Protein AF-A0A7S4B4N6-F1 (afdb_monomer_lite)

Structure (mmCIF, N/CA/C/O backbone):
data_AF-A0A7S4B4N6-F1
#
_entry.id   AF-A0A7S4B4N6-F1
#
loop_
_atom_site.group_PDB
_atom_site.id
_atom_site.type_symbol
_atom_site.label_atom_id
_atom_site.label_alt_id
_atom_site.label_comp_id
_atom_site.label_asym_id
_atom_site.label_entity_id
_atom_site.label_seq_id
_atom_site.pdbx_PDB_ins_code
_atom_site.Cartn_x
_atom_site.Cartn_y
_atom_site.Cartn_z
_atom_site.occupancy
_atom_site.B_iso_or_equiv
_atom_site.auth_seq_id
_atom_site.auth_comp_id
_atom_site.auth_asym_id
_atom_site.auth_atom_id
_atom_site.pdbx_PDB_model_num
ATOM 1 N N . CYS A 1 1 ? -13.507 21.429 39.662 1.00 36.69 1 CYS A N 1
ATOM 2 C CA . CYS A 1 1 ? -14.017 20.542 38.598 1.00 36.69 1 CYS A CA 1
ATOM 3 C C . CYS A 1 1 ? -12.889 20.295 37.610 1.00 36.69 1 CYS A C 1
ATOM 5 O O . CYS A 1 1 ? -12.683 21.108 36.722 1.00 36.69 1 CYS A O 1
ATOM 7 N N . THR A 1 2 ? -12.085 19.263 37.838 1.00 37.25 2 THR A N 1
ATOM 8 C CA . THR A 1 2 ? -10.851 19.003 37.087 1.00 37.25 2 THR A CA 1
ATOM 9 C C . THR A 1 2 ? -10.900 17.593 36.505 1.00 37.25 2 THR A C 1
ATOM 11 O O . THR A 1 2 ? -10.950 16.614 37.240 1.00 37.25 2 THR A O 1
ATOM 14 N N . ASN A 1 3 ? -10.953 17.544 35.171 1.00 39.66 3 ASN A N 1
ATOM 15 C CA . ASN A 1 3 ? -10.514 16.493 34.247 1.00 39.66 3 ASN A CA 1
ATOM 16 C C . ASN A 1 3 ? -10.483 15.046 34.755 1.00 39.66 3 ASN A C 1
ATOM 18 O O . ASN A 1 3 ? -9.421 14.450 34.916 1.00 39.66 3 ASN A O 1
ATOM 22 N N . ALA A 1 4 ? -11.665 14.443 34.876 1.00 37.59 4 ALA A N 1
ATOM 23 C CA . ALA A 1 4 ? -11.802 12.997 35.023 1.00 37.59 4 ALA A CA 1
ATOM 24 C C . ALA A 1 4 ? -11.605 12.220 33.696 1.00 37.59 4 ALA A C 1
ATOM 26 O O . ALA A 1 4 ? -11.388 11.014 33.747 1.00 37.59 4 ALA A O 1
ATOM 27 N N . SER A 1 5 ? -11.637 12.869 32.517 1.00 47.06 5 SER A N 1
ATOM 28 C CA . SER A 1 5 ? -11.525 12.157 31.227 1.00 47.06 5 SER A CA 1
ATOM 29 C C . SER A 1 5 ? -10.082 11.826 30.826 1.00 47.06 5 SER A C 1
ATOM 31 O O . SER A 1 5 ? -9.835 10.727 30.346 1.00 47.06 5 SER A O 1
ATOM 33 N N . ALA A 1 6 ? -9.104 12.697 31.100 1.00 40.44 6 ALA A N 1
ATOM 34 C CA . ALA A 1 6 ? -7.699 12.451 30.747 1.00 40.44 6 ALA A CA 1
ATOM 35 C C . ALA A 1 6 ? -7.091 11.244 31.495 1.00 40.44 6 ALA A C 1
ATOM 37 O O . ALA A 1 6 ? -6.256 10.522 30.959 1.00 40.44 6 ALA A O 1
ATOM 38 N N . ALA A 1 7 ? -7.550 10.982 32.722 1.00 38.38 7 ALA A N 1
ATOM 39 C CA . ALA A 1 7 ? -7.075 9.860 33.531 1.00 38.38 7 ALA A CA 1
ATOM 40 C C . ALA A 1 7 ? -7.673 8.500 33.115 1.00 38.38 7 ALA A C 1
ATOM 42 O O . ALA A 1 7 ? -7.131 7.459 33.487 1.00 38.38 7 ALA A O 1
ATOM 43 N N . ALA A 1 8 ? -8.770 8.492 32.348 1.00 39.59 8 ALA A N 1
ATOM 44 C CA . ALA A 1 8 ? -9.387 7.263 31.850 1.00 39.59 8 ALA A CA 1
ATOM 45 C C . ALA A 1 8 ? -8.612 6.671 30.658 1.00 39.59 8 ALA A C 1
ATOM 47 O O . ALA A 1 8 ? -8.476 5.452 30.564 1.00 39.59 8 ALA A O 1
ATOM 48 N N . TRP A 1 9 ? -8.013 7.520 29.816 1.00 39.16 9 TRP A N 1
ATOM 49 C CA . TRP A 1 9 ? -7.206 7.098 28.663 1.00 39.16 9 TRP A CA 1
ATOM 50 C C . TRP A 1 9 ? -5.924 6.362 29.061 1.00 39.16 9 TRP A C 1
ATOM 52 O O . TRP A 1 9 ? -5.548 5.379 28.431 1.00 39.16 9 TRP A O 1
ATOM 62 N N . ALA A 1 10 ? -5.300 6.758 30.172 1.00 37.62 10 ALA A N 1
ATOM 63 C CA . ALA A 1 10 ? -4.072 6.126 30.651 1.00 37.62 10 ALA A CA 1
ATOM 64 C C . ALA A 1 10 ? -4.273 4.699 31.205 1.00 37.62 10 ALA A C 1
ATOM 66 O O . ALA A 1 10 ? -3.292 3.987 31.395 1.00 37.62 10 ALA A O 1
ATOM 67 N N . ARG A 1 11 ? -5.513 4.267 31.486 1.00 34.38 11 ARG A N 1
ATOM 68 C CA . ARG A 1 11 ? -5.794 2.970 32.139 1.00 34.38 11 ARG A CA 1
ATOM 69 C C . ARG A 1 11 ? -6.275 1.861 31.209 1.00 34.38 11 ARG A C 1
ATOM 71 O O . ARG A 1 11 ? -6.278 0.712 31.631 1.00 34.38 11 ARG A O 1
ATOM 78 N N . ILE A 1 12 ? -6.648 2.167 29.967 1.00 40.69 12 ILE A N 1
ATOM 79 C CA . ILE A 1 12 ? -7.023 1.128 28.991 1.00 40.69 12 ILE A CA 1
ATOM 80 C C . ILE A 1 12 ? -5.774 0.511 28.326 1.00 40.69 12 ILE A C 1
ATOM 82 O O . ILE A 1 12 ? -5.841 -0.602 27.821 1.00 40.69 12 ILE A O 1
ATOM 86 N N . CYS A 1 13 ? -4.608 1.161 28.426 1.00 39.53 13 CYS A N 1
ATOM 87 C CA . CYS A 1 13 ? -3.359 0.716 27.790 1.00 39.53 13 CYS A CA 1
ATOM 88 C C . CYS A 1 13 ? -2.347 0.053 28.745 1.00 39.53 13 CYS A C 1
ATOM 90 O O . CYS A 1 13 ? -1.168 -0.050 28.413 1.00 39.53 13 CYS A O 1
ATOM 92 N N . THR A 1 14 ? -2.750 -0.375 29.945 1.00 41.94 14 THR A N 1
ATOM 93 C CA . THR A 1 14 ? -1.813 -0.949 30.927 1.00 41.94 14 THR A CA 1
ATOM 94 C C . THR A 1 14 ? -2.046 -2.435 31.146 1.00 41.94 14 THR A C 1
ATOM 96 O O . THR A 1 14 ? -2.619 -2.825 32.161 1.00 41.94 14 THR A O 1
ATOM 99 N N . SER A 1 15 ? -1.572 -3.265 30.218 1.00 38.19 15 SER A N 1
ATOM 100 C CA . SER A 1 15 ? -0.680 -4.398 30.524 1.00 38.19 15 SER A CA 1
ATOM 101 C C . SER A 1 15 ? -0.130 -4.991 29.218 1.00 38.19 15 SER A C 1
ATOM 103 O O . SER A 1 15 ? -0.823 -5.711 28.519 1.00 38.19 15 SER A O 1
ATOM 105 N N . ASP A 1 16 ? 1.142 -4.694 28.941 1.00 44.72 16 ASP A N 1
ATOM 106 C CA . ASP A 1 16 ? 2.027 -5.465 28.050 1.00 44.72 16 ASP A CA 1
ATOM 107 C C . ASP A 1 16 ? 1.941 -5.280 26.517 1.00 44.72 16 ASP A C 1
ATOM 109 O O . ASP A 1 16 ? 2.225 -6.194 25.750 1.00 44.72 16 ASP A O 1
ATOM 113 N N . GLU A 1 17 ? 1.680 -4.060 26.036 1.00 41.28 17 GLU A N 1
ATOM 114 C CA . GLU A 1 17 ? 1.956 -3.682 24.643 1.00 41.28 17 GLU A CA 1
ATOM 115 C C . GLU A 1 17 ? 2.605 -2.295 24.593 1.00 41.28 17 GLU A C 1
ATOM 117 O O . GLU A 1 17 ? 2.002 -1.284 24.941 1.00 41.28 17 GLU A O 1
ATOM 122 N N . ARG A 1 18 ? 3.883 -2.232 24.193 1.00 45.44 18 ARG A N 1
ATOM 123 C CA . ARG A 1 18 ? 4.582 -0.969 23.896 1.00 45.44 18 ARG A CA 1
ATOM 124 C C . ARG A 1 18 ? 3.704 -0.132 22.961 1.00 45.44 18 ARG A C 1
ATOM 126 O O . ARG A 1 18 ? 3.405 -0.611 21.867 1.00 45.44 18 ARG A O 1
ATOM 133 N N . LEU A 1 19 ? 3.317 1.054 23.439 1.00 49.50 19 LEU A N 1
ATOM 134 C CA . LEU A 1 19 ? 2.489 2.062 22.773 1.00 49.50 19 LEU A CA 1
ATOM 135 C C . LEU A 1 19 ? 2.809 2.129 21.275 1.00 49.50 19 LEU A C 1
ATOM 137 O O . LEU A 1 19 ? 3.929 2.472 20.900 1.00 49.50 19 LEU A O 1
ATOM 141 N N . VAL A 1 20 ? 1.836 1.786 20.432 1.00 56.00 20 VAL A N 1
ATOM 142 C CA . VAL A 1 20 ? 1.884 2.156 19.015 1.00 56.00 20 VAL A CA 1
ATOM 143 C C . VAL A 1 20 ? 1.812 3.681 18.980 1.00 56.00 20 VAL A C 1
ATOM 145 O O . VAL A 1 20 ? 0.898 4.262 19.564 1.00 56.00 20 VAL A O 1
ATOM 148 N N . ASP A 1 21 ? 2.813 4.324 18.382 1.00 69.62 21 ASP A N 1
ATOM 149 C CA . ASP A 1 21 ? 2.846 5.777 18.238 1.00 69.62 21 ASP A CA 1
ATOM 150 C C . ASP A 1 21 ? 1.614 6.233 17.442 1.00 69.62 21 ASP A C 1
ATOM 152 O O . ASP A 1 21 ? 1.442 5.849 16.284 1.00 69.62 21 ASP A O 1
ATOM 156 N N . ALA A 1 22 ? 0.745 7.025 18.079 1.00 78.00 22 ALA A N 1
ATOM 157 C CA . ALA A 1 22 ? -0.486 7.530 17.475 1.00 78.00 22 ALA A CA 1
ATOM 158 C C . ALA A 1 22 ? -0.213 8.457 16.278 1.00 78.00 22 ALA A C 1
ATOM 160 O O . ALA A 1 22 ? -1.088 8.612 15.427 1.00 78.00 22 ALA A O 1
ATOM 161 N N . SER A 1 23 ? 1.008 8.995 16.158 1.00 86.12 23 SER A N 1
ATOM 162 C CA . SER A 1 23 ? 1.397 9.890 15.065 1.00 86.12 23 SER A CA 1
ATOM 163 C C . SER A 1 23 ? 1.258 9.245 13.682 1.00 86.12 23 SER A C 1
ATOM 165 O O . SER A 1 23 ? 0.879 9.917 12.721 1.00 86.12 23 SER A O 1
ATOM 167 N N . VAL A 1 24 ? 1.512 7.935 13.566 1.00 88.81 24 VAL A N 1
ATOM 168 C CA . VAL A 1 24 ? 1.411 7.216 12.290 1.00 88.81 24 VAL A CA 1
ATOM 169 C C . VAL A 1 24 ? -0.054 7.024 11.880 1.00 88.81 24 VAL A C 1
ATOM 171 O O . VAL A 1 24 ? -0.401 7.471 10.789 1.00 88.81 24 VAL A O 1
ATOM 174 N N . PRO A 1 25 ? -0.946 6.435 12.704 1.00 92.44 25 PRO A N 1
ATOM 175 C CA . PRO A 1 25 ? -2.378 6.394 12.404 1.00 92.44 25 PRO A CA 1
ATOM 176 C C . PRO A 1 25 ? -2.987 7.774 12.115 1.00 92.44 25 PRO A C 1
ATOM 178 O O . PRO A 1 25 ? -3.760 7.910 11.169 1.00 92.44 25 PRO A O 1
ATOM 181 N N . GLU A 1 26 ? -2.624 8.802 12.889 1.00 92.31 26 GLU A N 1
ATOM 182 C CA . GLU A 1 26 ? -3.087 10.179 12.673 1.00 92.31 26 GLU A CA 1
ATOM 183 C C . GLU A 1 26 ? -2.680 10.708 11.295 1.00 92.31 26 GLU A C 1
ATOM 185 O O . GLU A 1 26 ? -3.501 11.298 10.589 1.00 92.31 26 GLU A O 1
ATOM 190 N N . LEU A 1 27 ? -1.429 10.471 10.888 1.00 92.81 27 LEU A N 1
ATOM 191 C CA . LEU A 1 27 ? -0.946 10.840 9.561 1.00 92.81 27 LEU A CA 1
ATOM 192 C C . LEU A 1 27 ? -1.674 10.053 8.466 1.00 92.81 27 LEU A C 1
ATOM 194 O O . LEU A 1 27 ? -2.140 10.650 7.500 1.00 92.81 27 LEU A O 1
ATOM 198 N N . LEU A 1 28 ? -1.803 8.733 8.616 1.00 94.12 28 LEU A N 1
ATOM 199 C CA . LEU A 1 28 ? -2.423 7.869 7.610 1.00 94.12 28 LEU A CA 1
ATOM 200 C C . LEU A 1 28 ? -3.891 8.227 7.353 1.00 94.12 28 LEU A C 1
ATOM 202 O O . LEU A 1 28 ? -4.328 8.162 6.209 1.00 94.12 28 LEU A O 1
ATOM 206 N N . LEU A 1 29 ? -4.631 8.637 8.385 1.00 93.75 29 LEU A N 1
ATOM 207 C CA . LEU A 1 29 ? -6.058 8.972 8.302 1.00 93.75 29 LEU A CA 1
ATOM 208 C C . LEU A 1 29 ? -6.334 10.460 8.037 1.00 93.75 29 LEU A C 1
ATOM 210 O O . LEU A 1 29 ? -7.490 10.894 8.010 1.00 93.75 29 LEU A O 1
ATOM 214 N N . LYS A 1 30 ? -5.290 11.271 7.855 1.00 91.88 30 LYS A N 1
ATOM 215 C CA . LYS A 1 30 ? -5.425 12.714 7.670 1.00 91.88 30 LYS A CA 1
ATOM 216 C C . LYS A 1 30 ? -6.246 13.043 6.419 1.00 91.88 30 LYS A C 1
ATOM 218 O O . LYS A 1 30 ? -5.874 12.685 5.309 1.00 91.88 30 LYS A O 1
ATOM 223 N N . GLY A 1 31 ? -7.315 13.819 6.600 1.00 84.75 31 GLY A N 1
ATOM 224 C CA . GLY A 1 31 ? -8.181 14.286 5.509 1.00 84.75 31 GLY A CA 1
ATOM 225 C C . GLY A 1 31 ? -9.351 13.357 5.170 1.00 84.75 31 GLY A C 1
ATOM 226 O O . GLY A 1 31 ? -10.234 13.776 4.429 1.00 84.75 31 GLY A O 1
ATOM 227 N N . GLU A 1 32 ? -9.405 12.158 5.755 1.00 79.38 32 GLU A N 1
ATOM 228 C CA . GLU A 1 32 ? -10.493 11.192 5.536 1.00 79.38 32 GLU A CA 1
ATOM 229 C C . GLU A 1 32 ? -11.719 11.454 6.427 1.00 79.38 32 GLU A C 1
ATOM 231 O O . GLU A 1 32 ? -12.821 11.007 6.120 1.00 79.38 32 GLU A O 1
ATOM 236 N N . LEU A 1 33 ? -11.537 12.156 7.551 1.00 79.06 33 LEU A N 1
ATOM 237 C CA . LEU A 1 33 ? -12.534 12.282 8.618 1.00 79.06 33 LEU A CA 1
ATOM 238 C C . LEU A 1 33 ? -12.620 13.702 9.179 1.00 79.06 33 LEU A C 1
ATOM 240 O O . LEU A 1 33 ? -11.655 14.471 9.131 1.00 79.06 33 LEU A O 1
ATOM 244 N N . SER A 1 34 ? -13.766 14.039 9.780 1.00 76.62 34 SER A N 1
ATOM 245 C CA . SER A 1 34 ? -13.863 15.230 10.628 1.00 76.62 34 SER A CA 1
ATOM 246 C C . SER A 1 34 ? -12.999 15.081 11.890 1.00 76.62 34 SER A C 1
ATOM 248 O O . SER A 1 34 ? -12.690 13.971 12.323 1.00 76.62 34 SER A O 1
ATOM 250 N N . ALA A 1 35 ? -12.630 16.199 12.527 1.00 72.62 35 ALA A N 1
ATOM 251 C CA . ALA A 1 35 ? -11.736 16.184 13.692 1.00 72.62 35 ALA A CA 1
ATOM 252 C C . ALA A 1 35 ? -12.251 15.323 14.865 1.00 72.62 35 ALA A C 1
ATOM 254 O O . ALA A 1 35 ? -11.454 14.732 15.585 1.00 72.62 35 ALA A O 1
ATOM 255 N N . VAL A 1 36 ? -13.573 15.235 15.048 1.00 71.31 36 VAL A N 1
ATOM 256 C CA . VAL A 1 36 ? -14.195 14.433 16.118 1.00 71.31 36 VAL A CA 1
ATOM 257 C C . VAL A 1 36 ? -14.189 12.940 15.776 1.00 71.31 36 VAL A C 1
ATOM 259 O O . VAL A 1 36 ? -13.962 12.105 16.646 1.00 71.31 36 VAL A O 1
ATOM 262 N N . GLU A 1 37 ? -14.410 12.587 14.509 1.00 80.50 37 GLU A N 1
ATOM 263 C CA . GLU A 1 37 ? -14.383 11.192 14.053 1.00 80.50 37 GLU A CA 1
ATOM 264 C C . GLU A 1 37 ? -12.956 10.631 14.017 1.00 80.50 37 GLU A C 1
ATOM 266 O O . GLU A 1 37 ? -12.757 9.438 14.252 1.00 80.50 37 GLU A O 1
ATOM 271 N N . ALA A 1 38 ? -11.966 11.494 13.774 1.00 79.25 38 ALA A N 1
ATOM 272 C CA . ALA A 1 38 ? -10.561 11.120 13.694 1.00 79.25 38 ALA A CA 1
ATOM 273 C C . ALA A 1 38 ? -10.039 10.492 14.996 1.00 79.25 38 ALA A C 1
ATOM 275 O O . ALA A 1 38 ? -9.374 9.462 14.937 1.00 79.25 38 ALA A O 1
ATOM 276 N N . GLU A 1 39 ? -10.380 11.044 16.167 1.00 80.56 39 GLU A N 1
ATOM 277 C CA . GLU A 1 39 ? -9.888 10.528 17.457 1.00 80.56 39 GLU A CA 1
ATOM 278 C C . GLU A 1 39 ? -10.357 9.086 17.710 1.00 80.56 39 GLU A C 1
ATOM 280 O O . GLU A 1 39 ? -9.554 8.209 18.031 1.00 80.56 39 GLU A O 1
ATOM 285 N N . SER A 1 40 ? -11.648 8.804 17.492 1.00 87.94 40 SER A N 1
ATOM 286 C CA . SER A 1 40 ? -12.178 7.440 17.619 1.00 87.94 40 SER A CA 1
ATOM 287 C C . SER A 1 40 ? -11.571 6.499 16.579 1.00 87.94 40 SER A C 1
ATOM 289 O O . SER A 1 40 ? -11.271 5.348 16.891 1.00 87.94 40 SER A O 1
ATOM 291 N N . MET A 1 41 ? -11.371 6.977 15.348 1.00 91.00 41 MET A N 1
ATOM 292 C CA . MET A 1 41 ? -10.848 6.137 14.273 1.00 91.00 41 MET A CA 1
ATOM 293 C C . MET A 1 41 ? -9.373 5.783 14.463 1.00 91.00 41 MET A C 1
ATOM 295 O O . MET A 1 41 ? -8.965 4.687 14.098 1.00 91.00 41 MET A O 1
ATOM 299 N N . VAL A 1 42 ? -8.571 6.665 15.062 1.00 92.19 42 VAL A N 1
ATOM 300 C CA . VAL A 1 42 ? -7.173 6.366 15.409 1.00 92.19 42 VAL A CA 1
ATOM 301 C C . VAL A 1 42 ? -7.102 5.190 16.383 1.00 92.19 42 VAL A C 1
ATOM 303 O O . VAL A 1 42 ? -6.308 4.271 16.185 1.00 92.19 42 VAL A O 1
ATOM 306 N N . VAL A 1 43 ? -7.973 5.162 17.395 1.00 91.69 43 VAL A N 1
ATOM 307 C CA . VAL A 1 43 ? -8.056 4.037 18.342 1.00 91.69 43 VAL A CA 1
ATOM 308 C C . VAL A 1 43 ? -8.449 2.745 17.625 1.00 91.69 43 VAL A C 1
ATOM 310 O O . VAL A 1 43 ? -7.840 1.697 17.853 1.00 91.69 43 VAL A O 1
ATOM 313 N N . ASP A 1 44 ? -9.440 2.816 16.741 1.00 94.81 44 ASP A N 1
ATOM 314 C CA . ASP A 1 44 ? -9.905 1.663 15.973 1.00 94.81 44 ASP A CA 1
ATOM 315 C C . ASP A 1 44 ? -8.845 1.167 14.983 1.00 94.81 44 ASP A C 1
ATOM 317 O O . ASP A 1 44 ? -8.657 -0.041 14.850 1.00 94.81 44 ASP A O 1
ATOM 321 N N . PHE A 1 45 ? -8.078 2.065 14.364 1.00 95.44 45 PHE A N 1
ATOM 322 C CA . PHE A 1 45 ? -6.929 1.709 13.537 1.00 95.44 45 PHE A CA 1
ATOM 323 C C . PHE A 1 45 ? -5.878 0.953 14.348 1.00 95.44 45 PHE A C 1
ATOM 325 O O . PHE A 1 45 ? -5.407 -0.092 13.907 1.00 95.44 45 PHE A O 1
ATOM 332 N N . VAL A 1 46 ? -5.508 1.450 15.5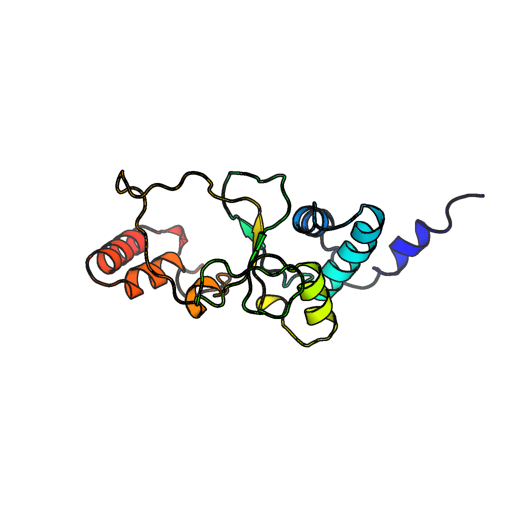34 1.00 94.12 46 VAL A N 1
ATOM 333 C CA . VAL A 1 46 ? -4.499 0.794 16.383 1.00 94.12 46 VAL A CA 1
ATOM 334 C C . VAL A 1 46 ? -4.957 -0.607 16.786 1.00 94.12 46 VAL A C 1
ATOM 336 O O . VAL A 1 46 ? -4.147 -1.528 16.786 1.00 94.12 46 VAL A O 1
ATOM 339 N N . ARG A 1 47 ? -6.250 -0.794 17.065 1.00 94.50 47 ARG A N 1
ATOM 340 C CA . ARG A 1 47 ? -6.833 -2.115 17.357 1.00 94.50 47 ARG A CA 1
ATOM 341 C C . ARG A 1 47 ? -6.881 -3.032 16.141 1.00 94.50 47 ARG A C 1
ATOM 343 O O . ARG A 1 47 ? -6.670 -4.229 16.283 1.00 94.50 47 ARG A O 1
ATOM 350 N N . ALA A 1 48 ? -7.198 -2.479 14.975 1.00 96.06 48 ALA A N 1
ATOM 351 C CA . ALA A 1 48 ? -7.320 -3.226 13.734 1.00 96.06 48 ALA A CA 1
ATOM 352 C C . ALA A 1 48 ? -5.950 -3.671 13.216 1.00 96.06 48 ALA A C 1
ATOM 354 O O . ALA A 1 48 ? -5.721 -4.851 12.995 1.00 96.06 48 ALA A O 1
ATOM 355 N N . PHE A 1 49 ? -5.045 -2.717 13.012 1.00 94.94 49 PHE A N 1
ATOM 356 C CA . PHE A 1 49 ? -3.777 -2.928 12.324 1.00 94.94 49 PHE A CA 1
ATOM 357 C C . PHE A 1 49 ? -2.596 -3.092 13.278 1.00 94.94 49 PHE A C 1
ATOM 359 O O . PHE A 1 49 ? -1.707 -3.895 13.005 1.00 94.94 49 PHE A O 1
ATOM 366 N N . GLY A 1 50 ? -2.566 -2.341 14.383 1.00 89.75 50 GLY A N 1
ATOM 367 C CA . GLY A 1 50 ? -1.511 -2.419 15.394 1.00 89.75 50 GLY A CA 1
ATOM 368 C C . GLY A 1 50 ? -0.098 -2.443 14.800 1.00 89.75 50 GLY A C 1
ATOM 369 O O . GLY A 1 50 ? 0.277 -1.582 14.006 1.00 89.75 50 GLY A O 1
ATOM 370 N N . ARG A 1 51 ? 0.691 -3.452 15.188 1.00 87.31 51 ARG A N 1
ATOM 371 C CA . ARG A 1 51 ? 2.062 -3.667 14.685 1.00 87.31 51 ARG A CA 1
ATOM 372 C C . ARG A 1 51 ? 2.130 -4.344 13.317 1.00 87.31 51 ARG A C 1
ATOM 374 O O . ARG A 1 51 ? 3.196 -4.343 12.711 1.00 87.31 51 ARG A O 1
ATOM 381 N N . ASP A 1 52 ? 1.016 -4.881 12.839 1.00 90.56 52 ASP A N 1
ATOM 382 C CA . ASP A 1 52 ? 0.925 -5.590 11.562 1.00 90.56 52 ASP A CA 1
ATOM 383 C C . ASP A 1 52 ? 0.545 -4.648 10.408 1.00 90.56 52 ASP A C 1
ATOM 385 O O . ASP A 1 52 ? 0.376 -5.078 9.266 1.00 90.56 52 ASP A O 1
ATOM 389 N N . ALA A 1 53 ? 0.423 -3.344 10.686 1.00 92.19 53 ALA A N 1
ATOM 390 C CA . ALA A 1 53 ? 0.222 -2.315 9.678 1.00 92.19 53 ALA A CA 1
ATOM 391 C C . ALA A 1 53 ? 1.372 -2.324 8.654 1.00 92.19 53 ALA A C 1
ATOM 393 O O . ALA A 1 53 ? 2.501 -1.932 8.952 1.00 92.19 53 ALA A O 1
ATOM 394 N N . ALA A 1 54 ? 1.078 -2.719 7.415 1.00 92.56 54 ALA A N 1
ATOM 395 C CA . ALA A 1 54 ? 2.042 -2.657 6.324 1.00 92.56 54 ALA A CA 1
ATOM 396 C C . ALA A 1 54 ? 2.127 -1.223 5.771 1.00 92.56 54 ALA A C 1
ATOM 398 O O . ALA A 1 54 ? 1.385 -0.858 4.855 1.00 92.56 54 ALA A O 1
ATOM 399 N N . VAL A 1 55 ? 3.015 -0.413 6.358 1.00 93.12 55 VAL A N 1
ATOM 400 C CA . VAL A 1 55 ? 3.257 0.992 5.990 1.00 93.12 55 VAL A CA 1
ATOM 401 C C . VAL A 1 55 ? 4.561 1.125 5.203 1.00 93.12 55 VAL A C 1
ATOM 403 O O . VAL A 1 55 ? 5.616 0.669 5.641 1.00 93.12 55 VAL A O 1
ATOM 406 N N . TYR A 1 56 ? 4.487 1.775 4.047 1.00 92.31 56 TYR A N 1
ATOM 407 C CA . TYR A 1 56 ? 5.577 1.942 3.094 1.00 92.31 56 TYR A CA 1
ATOM 408 C C . TYR A 1 56 ? 5.844 3.418 2.818 1.00 92.31 56 TYR A C 1
ATOM 410 O O . TYR A 1 56 ? 4.941 4.257 2.817 1.00 92.31 56 TYR A O 1
ATOM 418 N N . TYR A 1 57 ? 7.098 3.718 2.504 1.00 92.88 57 TYR A N 1
ATOM 419 C CA . TYR A 1 57 ? 7.461 4.980 1.880 1.00 92.88 57 TYR A CA 1
ATOM 420 C C . TYR A 1 57 ? 7.022 4.956 0.410 1.00 92.88 57 TYR A C 1
ATOM 422 O O . TYR A 1 57 ? 7.504 4.130 -0.364 1.00 92.88 57 TYR A O 1
ATOM 430 N N . GLY A 1 58 ? 6.077 5.820 0.041 1.00 92.94 58 GLY A N 1
ATOM 431 C CA . GLY A 1 58 ? 5.515 5.892 -1.310 1.00 92.94 58 GLY A CA 1
ATOM 432 C C . GLY A 1 58 ? 6.277 6.812 -2.264 1.00 92.94 58 GLY A C 1
ATOM 433 O O . GLY A 1 58 ? 6.134 6.677 -3.477 1.00 92.94 58 GLY A O 1
ATOM 434 N N . GLY A 1 59 ? 7.087 7.732 -1.739 1.00 94.88 59 GLY A N 1
ATOM 435 C CA . GLY A 1 59 ? 7.893 8.667 -2.527 1.00 94.88 59 GLY A CA 1
ATOM 436 C C . GLY A 1 59 ? 8.042 10.026 -1.842 1.00 94.88 59 GLY A C 1
ATOM 437 O O . GLY A 1 59 ? 7.356 10.287 -0.862 1.00 94.88 59 GLY A O 1
ATOM 438 N N . PRO A 1 60 ? 8.940 10.900 -2.308 1.00 95.62 60 PRO A N 1
ATOM 439 C CA . PRO A 1 60 ? 9.311 12.129 -1.603 1.00 95.62 60 PRO A CA 1
ATOM 440 C C . PRO A 1 60 ? 8.222 13.203 -1.595 1.00 95.62 60 PRO A C 1
ATOM 442 O O . PRO A 1 60 ? 8.252 14.091 -0.740 1.00 95.62 60 PRO A O 1
ATOM 445 N N . ASP A 1 61 ? 7.265 13.123 -2.512 1.00 96.38 61 ASP A N 1
ATOM 446 C CA . ASP A 1 61 ? 6.229 14.130 -2.678 1.00 96.38 61 ASP A CA 1
ATOM 447 C C . ASP A 1 61 ? 5.059 13.862 -1.721 1.00 96.38 61 ASP A C 1
ATOM 449 O O . ASP A 1 61 ? 4.819 12.728 -1.301 1.00 96.38 61 ASP A O 1
ATOM 453 N N . ALA A 1 62 ? 4.313 14.913 -1.367 1.00 94.19 62 ALA A N 1
ATOM 454 C CA . ALA A 1 62 ? 3.090 14.825 -0.558 1.00 94.19 62 ALA A CA 1
ATOM 455 C C . ALA A 1 62 ? 3.228 14.101 0.804 1.00 94.19 62 ALA A C 1
ATOM 457 O O . ALA A 1 62 ? 2.255 13.584 1.343 1.00 94.19 62 ALA A O 1
ATOM 458 N N . GLN A 1 63 ? 4.417 14.111 1.412 1.00 94.00 63 GLN A N 1
ATOM 459 C CA . GLN A 1 63 ? 4.697 13.460 2.706 1.00 94.00 63 GLN A CA 1
ATOM 460 C C . GLN A 1 63 ? 3.837 13.959 3.883 1.00 94.00 63 GLN A C 1
ATOM 462 O O . GLN A 1 63 ? 3.723 13.281 4.899 1.00 94.00 63 GLN A O 1
ATOM 467 N N . ALA A 1 64 ? 3.247 15.152 3.766 1.00 91.19 64 ALA A N 1
ATOM 468 C CA . ALA A 1 64 ? 2.377 15.735 4.787 1.00 91.19 64 ALA A CA 1
ATOM 469 C C . ALA A 1 64 ? 0.878 15.470 4.547 1.00 91.19 64 ALA A C 1
ATOM 471 O O . ALA A 1 64 ? 0.049 15.945 5.332 1.00 91.19 64 ALA A O 1
ATOM 472 N N . GLU A 1 65 ? 0.516 14.794 3.456 1.00 92.62 65 GLU A N 1
ATOM 473 C CA . GLU A 1 65 ? -0.859 14.395 3.145 1.00 92.62 65 GLU A CA 1
ATOM 474 C C . GLU A 1 65 ? -1.216 13.054 3.810 1.00 92.62 65 GLU A C 1
ATOM 476 O O . GLU A 1 65 ? -0.353 12.375 4.368 1.00 92.62 65 GLU A O 1
ATOM 481 N N . GLY A 1 66 ? -2.507 12.701 3.777 1.00 92.81 66 GLY A N 1
ATOM 482 C CA . GLY A 1 66 ? -2.994 11.405 4.246 1.00 92.81 66 GLY A CA 1
ATOM 483 C C . GLY A 1 66 ? -2.352 10.232 3.505 1.00 92.81 66 GLY A C 1
ATOM 484 O O . GLY A 1 66 ? -1.924 10.353 2.353 1.00 92.81 66 GLY A O 1
ATOM 485 N N . GLY A 1 67 ? -2.289 9.081 4.170 1.00 94.56 67 GLY A N 1
ATOM 486 C CA . GLY A 1 67 ? -1.724 7.871 3.586 1.00 94.56 67 GLY A CA 1
ATOM 487 C C . GLY A 1 67 ? -2.592 7.337 2.449 1.00 94.56 67 GLY A C 1
ATOM 488 O O . GLY A 1 67 ? -3.814 7.276 2.553 1.00 94.56 67 GLY A O 1
ATOM 489 N N . THR A 1 68 ? -1.967 6.875 1.369 1.00 95.62 68 THR A N 1
ATOM 490 C CA . THR A 1 68 ? -2.687 6.156 0.313 1.00 95.62 68 THR A CA 1
ATOM 491 C C . THR A 1 68 ? -2.847 4.696 0.717 1.00 95.62 68 THR A C 1
ATOM 493 O O . THR A 1 68 ? -1.866 3.956 0.788 1.00 95.62 68 THR A O 1
ATOM 496 N N . LEU A 1 69 ? -4.084 4.270 0.962 1.00 97.31 69 LEU A N 1
ATOM 497 C CA . LEU A 1 69 ? -4.423 2.866 1.176 1.00 97.31 69 LEU A CA 1
ATOM 498 C C . LEU A 1 69 ? -4.589 2.156 -0.167 1.00 97.31 69 LEU A C 1
ATOM 500 O O . LEU A 1 69 ? -5.342 2.643 -1.001 1.00 97.31 69 LEU A O 1
ATOM 504 N N . VAL A 1 70 ? -3.938 1.008 -0.357 1.00 97.19 70 VAL A N 1
ATOM 505 C CA . VAL A 1 70 ? -4.057 0.139 -1.537 1.00 97.19 70 VAL A CA 1
ATOM 506 C C . VAL A 1 70 ? -4.426 -1.280 -1.108 1.00 97.19 70 VAL A C 1
ATOM 508 O O . VAL A 1 70 ? -3.834 -1.832 -0.180 1.00 97.19 70 VAL A O 1
ATOM 511 N N . HIS A 1 71 ? -5.415 -1.879 -1.770 1.00 97.62 71 HIS A N 1
ATOM 512 C CA . HIS A 1 71 ? -5.961 -3.184 -1.393 1.00 97.62 71 HIS A CA 1
ATOM 513 C C . HIS A 1 71 ? -6.734 -3.852 -2.541 1.00 97.62 71 HIS A C 1
ATOM 515 O O . HIS A 1 71 ? -6.812 -3.363 -3.669 1.00 97.62 71 HIS A O 1
ATOM 521 N N . GLY A 1 72 ? -7.301 -5.020 -2.245 1.00 97.25 72 GLY A N 1
ATOM 522 C CA . GLY A 1 72 ? -7.983 -5.875 -3.207 1.00 97.25 72 GLY A CA 1
ATOM 523 C C . GLY A 1 72 ? -9.515 -5.934 -3.119 1.00 97.25 72 GLY A C 1
ATOM 524 O O . GLY A 1 72 ? -10.111 -6.787 -3.785 1.00 97.25 72 GLY A O 1
ATOM 525 N N . PHE A 1 73 ? -10.136 -5.093 -2.296 1.00 97.69 73 PHE A N 1
ATOM 526 C CA . PHE A 1 73 ? -11.557 -5.173 -1.926 1.00 97.69 73 PHE A CA 1
ATOM 527 C C . PHE A 1 73 ? -12.364 -4.109 -2.674 1.00 97.69 73 PHE A C 1
ATOM 529 O O . PHE A 1 73 ? -12.117 -2.922 -2.510 1.00 97.69 73 PHE A O 1
ATOM 536 N N . ALA A 1 74 ? -13.311 -4.523 -3.509 1.00 97.00 74 ALA A N 1
ATOM 537 C CA . ALA A 1 74 ? -14.104 -3.595 -4.321 1.00 97.00 74 ALA A CA 1
ATOM 538 C C . ALA A 1 74 ? -15.242 -2.944 -3.524 1.00 97.00 74 ALA A C 1
ATOM 540 O O . ALA A 1 74 ? -15.772 -1.907 -3.905 1.00 97.00 74 ALA A O 1
ATOM 541 N N . GLU A 1 75 ? -15.649 -3.604 -2.445 1.00 97.06 75 GLU A N 1
ATOM 542 C CA . GLU A 1 75 ? -16.848 -3.311 -1.675 1.00 97.06 75 GLU A CA 1
ATOM 543 C C . GLU A 1 75 ? -16.649 -2.249 -0.590 1.00 97.06 75 GLU A C 1
ATOM 545 O O . GLU A 1 75 ? -17.617 -1.864 0.063 1.00 97.06 75 GLU A O 1
ATOM 550 N N . LEU A 1 76 ? -15.414 -1.793 -0.360 1.00 97.19 76 LEU A N 1
ATOM 551 C CA . LEU A 1 76 ? -15.153 -0.790 0.667 1.00 97.19 76 LEU A CA 1
ATOM 552 C C . LEU A 1 76 ? -15.660 0.578 0.207 1.00 97.19 76 LEU A C 1
ATOM 554 O O . LEU A 1 76 ? -15.322 1.058 -0.872 1.00 97.19 76 LEU A O 1
ATOM 558 N N . GLU A 1 77 ? -16.466 1.221 1.047 1.00 93.56 77 GLU A N 1
ATOM 559 C CA . GLU A 1 77 ? -16.954 2.574 0.790 1.00 93.56 77 GLU A CA 1
ATOM 560 C C . GLU A 1 77 ? -15.779 3.546 0.620 1.00 93.56 77 GLU A C 1
ATOM 562 O O . GLU A 1 77 ? -14.855 3.550 1.429 1.00 93.56 77 GLU A O 1
ATOM 567 N N . GLY A 1 78 ? -15.805 4.353 -0.443 1.00 92.69 78 GLY A N 1
ATOM 568 C CA . GLY A 1 78 ? -14.706 5.257 -0.799 1.00 92.69 78 GLY A CA 1
ATOM 569 C C . GLY A 1 78 ? -13.553 4.592 -1.561 1.00 92.69 78 GLY A C 1
ATOM 570 O O . GLY A 1 78 ? -12.623 5.291 -1.962 1.00 92.69 78 GLY A O 1
ATOM 571 N N . ALA A 1 79 ? -13.600 3.277 -1.802 1.00 96.88 79 ALA A N 1
ATOM 572 C CA . ALA A 1 79 ? -12.609 2.606 -2.630 1.00 96.88 79 ALA A CA 1
ATOM 573 C C . ALA A 1 79 ? -12.809 2.920 -4.120 1.00 96.88 79 ALA A C 1
ATOM 575 O O . ALA A 1 79 ? -13.915 2.853 -4.660 1.00 96.88 79 ALA A O 1
ATOM 576 N N . GLN A 1 80 ? -11.711 3.218 -4.808 1.00 97.38 80 GLN A N 1
ATOM 577 C CA . GLN A 1 80 ? -11.673 3.479 -6.242 1.00 97.38 80 GLN A CA 1
ATOM 578 C C . GLN A 1 80 ? -10.668 2.547 -6.911 1.00 97.38 80 GLN A C 1
ATOM 580 O O . GLN A 1 80 ? -9.520 2.459 -6.482 1.00 97.38 80 GLN A O 1
ATOM 585 N N . GLU A 1 81 ? -11.077 1.874 -7.985 1.00 96.81 81 GLU A N 1
ATOM 586 C CA . GLU A 1 81 ? -10.154 1.059 -8.773 1.00 96.81 81 GLU A CA 1
ATOM 587 C C . GLU A 1 81 ? -9.082 1.955 -9.419 1.00 96.81 81 GLU A C 1
ATOM 589 O O . GLU A 1 81 ? -9.409 2.963 -10.047 1.00 96.81 81 GLU A O 1
ATOM 594 N N . ILE A 1 82 ? -7.804 1.597 -9.262 1.00 93.94 82 ILE A N 1
ATOM 595 C CA . ILE A 1 82 ? -6.666 2.379 -9.772 1.00 93.94 82 ILE A CA 1
ATOM 596 C C . ILE A 1 82 ? -6.712 2.463 -11.300 1.00 93.94 82 ILE A C 1
ATOM 598 O O . ILE A 1 82 ? -6.487 3.523 -11.880 1.00 93.94 82 ILE A O 1
ATOM 602 N N . ALA A 1 83 ? -7.018 1.344 -11.950 1.00 90.06 83 ALA A N 1
ATOM 603 C CA . ALA A 1 83 ? -7.274 1.274 -13.379 1.00 90.06 83 ALA A CA 1
ATOM 604 C C . ALA A 1 83 ? -8.238 0.125 -13.675 1.00 90.06 83 ALA A C 1
ATOM 606 O O . ALA A 1 83 ? -8.208 -0.908 -13.000 1.00 90.06 83 ALA A O 1
ATOM 607 N N . SER A 1 84 ? -9.071 0.301 -14.700 1.00 91.44 84 SER A N 1
ATOM 608 C CA . SER A 1 84 ? -10.131 -0.650 -15.037 1.00 91.44 84 SER A CA 1
ATOM 609 C C . SER A 1 84 ? -9.597 -2.072 -15.223 1.00 91.44 84 SER A C 1
ATOM 611 O O . SER A 1 84 ? -8.667 -2.304 -15.996 1.00 91.44 84 SER A O 1
ATOM 613 N N . GLY A 1 85 ? -10.192 -3.028 -14.509 1.00 91.31 85 GLY A N 1
ATOM 614 C CA . GLY A 1 85 ? -9.890 -4.454 -14.636 1.00 91.31 85 GLY A CA 1
ATOM 615 C C . GLY A 1 85 ? -8.669 -4.927 -13.844 1.00 91.31 85 GLY A C 1
ATOM 616 O O . GLY A 1 85 ? -8.431 -6.133 -13.779 1.00 91.31 85 GLY A O 1
ATOM 617 N N . THR A 1 86 ? -7.925 -4.025 -13.197 1.00 92.19 86 THR A N 1
ATOM 618 C CA . THR A 1 86 ? -6.803 -4.402 -12.315 1.00 92.19 86 THR A CA 1
ATOM 619 C C . THR A 1 86 ? -7.287 -5.079 -11.037 1.00 92.19 86 THR A C 1
ATOM 621 O O . THR A 1 86 ? -6.578 -5.896 -10.445 1.00 92.19 86 THR A O 1
ATOM 624 N N . ARG A 1 87 ? -8.506 -4.741 -10.603 1.00 95.81 87 ARG A N 1
ATOM 625 C CA . ARG A 1 87 ? -9.071 -5.049 -9.291 1.00 95.81 87 ARG A CA 1
ATOM 626 C C . ARG A 1 87 ? -8.149 -4.598 -8.157 1.00 95.81 87 ARG A C 1
ATOM 628 O O . ARG A 1 87 ? -8.142 -5.222 -7.102 1.00 95.81 87 ARG A O 1
ATOM 635 N N . ILE A 1 88 ? -7.337 -3.572 -8.373 1.00 96.94 88 ILE A N 1
ATOM 636 C CA . ILE A 1 88 ? -6.522 -2.952 -7.333 1.00 96.94 88 ILE A CA 1
ATOM 637 C C . ILE A 1 88 ? -7.220 -1.651 -6.982 1.00 96.94 88 ILE A C 1
ATOM 639 O O . ILE A 1 88 ? -7.497 -0.840 -7.863 1.00 96.94 88 ILE A O 1
ATOM 643 N N . TYR A 1 89 ? -7.523 -1.475 -5.707 1.00 97.62 89 TYR A N 1
ATOM 644 C CA . TYR A 1 89 ? -8.316 -0.362 -5.218 1.00 97.62 89 TYR A CA 1
ATOM 645 C C . TYR A 1 89 ? -7.472 0.529 -4.327 1.00 97.62 89 TYR A C 1
ATOM 647 O O . TYR A 1 89 ? -6.586 0.039 -3.623 1.00 97.62 89 TYR A O 1
ATOM 655 N N . ARG A 1 90 ? -7.761 1.829 -4.374 1.00 96.62 90 ARG A N 1
ATOM 656 C CA . ARG A 1 90 ? -7.240 2.830 -3.449 1.00 96.62 90 ARG A CA 1
ATOM 657 C C . ARG A 1 90 ? -8.354 3.456 -2.616 1.00 96.62 90 ARG A C 1
ATOM 659 O O . ARG A 1 90 ? -9.477 3.550 -3.104 1.00 96.62 90 ARG A O 1
ATOM 666 N N . GLY A 1 91 ? -8.024 3.959 -1.431 1.00 95.88 91 GLY A N 1
ATOM 667 C CA . GLY A 1 91 ? -8.983 4.601 -0.523 1.00 95.88 91 GLY A CA 1
ATOM 668 C C . GLY A 1 91 ? -9.717 3.597 0.368 1.00 95.88 91 GLY A C 1
ATOM 669 O O . GLY A 1 91 ? -9.246 2.482 0.569 1.00 95.88 91 GLY A O 1
ATOM 670 N N . GLY A 1 92 ? -10.855 3.999 0.937 1.00 96.19 92 GLY A N 1
ATOM 671 C CA . GLY A 1 92 ? -11.688 3.124 1.772 1.00 96.19 92 GLY A CA 1
ATOM 672 C C . GLY A 1 92 ? -11.128 2.805 3.161 1.00 96.19 92 GLY A C 1
ATOM 673 O O . GLY A 1 92 ? -11.427 1.748 3.721 1.00 96.19 92 GLY A O 1
ATOM 674 N N . ALA A 1 93 ? -10.346 3.722 3.739 1.00 96.06 93 ALA A N 1
ATOM 675 C CA . ALA A 1 93 ? -9.672 3.562 5.030 1.00 96.06 93 ALA A CA 1
ATOM 676 C C . ALA A 1 93 ? -10.616 3.134 6.167 1.00 96.06 93 ALA A C 1
ATOM 678 O O . ALA A 1 93 ? -10.353 2.159 6.871 1.00 96.06 93 ALA A O 1
ATOM 679 N N . VAL A 1 94 ? -11.755 3.816 6.309 1.00 95.31 94 VAL A N 1
ATOM 680 C CA . VAL A 1 94 ? -12.752 3.512 7.349 1.00 95.31 94 VAL A CA 1
ATOM 681 C C . VAL A 1 94 ? -13.341 2.110 7.167 1.00 95.31 94 VAL A C 1
ATOM 683 O O . VAL A 1 94 ? -13.498 1.363 8.136 1.00 95.31 94 VA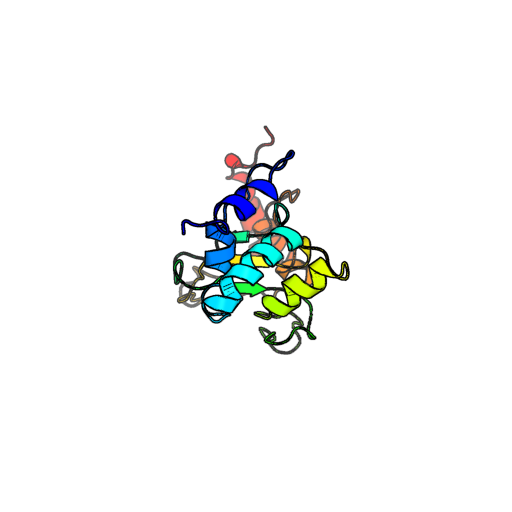L A O 1
ATOM 686 N N . GLY A 1 95 ? -13.647 1.730 5.924 1.00 96.50 95 GLY A N 1
ATOM 687 C CA . GLY A 1 95 ? -14.144 0.395 5.593 1.00 96.50 95 GLY A CA 1
ATOM 688 C C . GLY A 1 95 ? -13.116 -0.692 5.906 1.00 96.50 95 GLY A C 1
ATOM 689 O O . GLY A 1 95 ? -13.473 -1.725 6.468 1.00 96.50 95 GLY A O 1
ATOM 690 N N . ALA A 1 96 ? -11.840 -0.437 5.613 1.00 97.69 96 ALA A N 1
ATOM 691 C CA . ALA A 1 96 ? -10.745 -1.358 5.893 1.00 97.69 96 ALA A CA 1
ATOM 692 C C . ALA A 1 96 ? -10.582 -1.615 7.396 1.00 97.69 96 ALA A C 1
ATOM 694 O O . ALA A 1 96 ? -10.553 -2.771 7.815 1.00 97.69 96 ALA A O 1
ATOM 695 N N . ILE A 1 97 ? -10.561 -0.555 8.212 1.00 97.31 97 ILE A N 1
ATOM 696 C CA . ILE A 1 97 ? -10.479 -0.661 9.678 1.00 97.31 97 ILE A CA 1
ATOM 697 C C . ILE A 1 97 ? -11.625 -1.521 10.213 1.00 97.31 97 ILE A C 1
ATOM 699 O O . ILE A 1 97 ? -11.393 -2.490 10.935 1.00 97.31 97 ILE A O 1
ATOM 703 N N . ARG A 1 98 ? -12.864 -1.221 9.808 1.00 97.00 98 ARG A N 1
ATOM 704 C CA . ARG A 1 98 ? -14.047 -1.983 10.238 1.00 97.00 98 ARG A CA 1
ATOM 705 C C . ARG A 1 98 ? -13.973 -3.450 9.822 1.00 97.00 98 ARG A C 1
ATOM 707 O O . ARG A 1 98 ? -14.304 -4.316 10.625 1.00 97.00 98 ARG A O 1
ATOM 714 N N . LYS A 1 99 ? -13.523 -3.731 8.598 1.00 98.06 99 LYS A N 1
ATOM 715 C CA . LYS A 1 99 ? -13.408 -5.097 8.073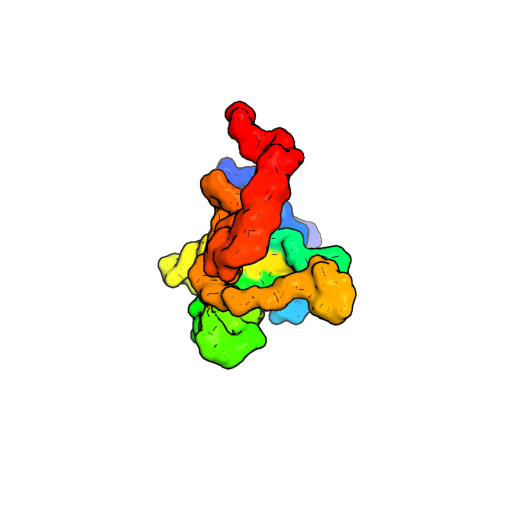 1.00 98.06 99 LYS A CA 1
ATOM 716 C C . LYS A 1 99 ? -12.400 -5.933 8.864 1.00 98.06 99 LYS A C 1
ATOM 718 O O . LYS A 1 99 ? -12.672 -7.091 9.175 1.00 98.06 99 LYS A O 1
ATOM 723 N N . VAL A 1 100 ? -11.267 -5.336 9.229 1.00 98.25 100 VAL A N 1
ATOM 724 C CA . VAL A 1 100 ? -10.249 -5.990 10.060 1.00 98.25 100 VAL A CA 1
ATOM 725 C C . VAL A 1 100 ? -10.758 -6.200 11.489 1.00 98.25 100 VAL A C 1
ATOM 727 O O . VAL A 1 100 ? -10.640 -7.304 12.013 1.00 98.25 100 VAL A O 1
ATOM 730 N N . LEU A 1 101 ? -11.415 -5.204 12.099 1.00 97.62 101 LEU A N 1
ATOM 731 C CA . LEU A 1 101 ? -12.031 -5.354 13.430 1.00 97.62 101 LEU A CA 1
ATOM 732 C C . LEU A 1 101 ? -13.123 -6.431 13.467 1.00 97.62 101 LEU A C 1
ATOM 734 O O . LEU A 1 101 ? -13.301 -7.090 14.489 1.00 97.62 101 LEU A O 1
ATOM 738 N N . ALA A 1 102 ? -13.844 -6.620 12.361 1.00 97.75 102 ALA A N 1
ATOM 739 C CA . ALA A 1 102 ? -14.834 -7.681 12.208 1.00 97.75 102 ALA A CA 1
ATOM 740 C C . ALA A 1 102 ? -14.209 -9.077 11.997 1.00 97.75 102 ALA A C 1
ATOM 742 O O . ALA A 1 102 ? -14.932 -10.071 11.995 1.00 97.75 102 ALA A O 1
ATOM 743 N N . GLY A 1 103 ? -12.885 -9.172 11.819 1.00 97.44 103 GLY A N 1
ATOM 744 C CA . GLY A 1 103 ? -12.183 -10.427 11.538 1.00 97.44 103 GLY A CA 1
ATOM 745 C C . GLY A 1 103 ? -12.396 -10.954 10.115 1.00 97.44 103 GLY A C 1
ATOM 746 O O . GLY A 1 103 ? -12.145 -12.126 9.848 1.00 97.44 103 GLY A O 1
ATOM 747 N N . GLU A 1 104 ? -12.868 -10.111 9.195 1.00 98.06 104 GLU A N 1
ATOM 748 C CA . GLU A 1 104 ? -13.160 -10.486 7.805 1.00 98.06 104 GLU A CA 1
ATOM 749 C C . GLU A 1 104 ? -11.972 -10.283 6.853 1.00 98.06 104 GLU A C 1
ATOM 751 O O . GLU A 1 104 ? -12.037 -10.679 5.687 1.00 98.06 104 GLU A O 1
ATOM 756 N N . ALA A 1 105 ? -10.916 -9.618 7.317 1.00 97.62 105 ALA A N 1
ATOM 757 C CA . ALA A 1 105 ? -9.680 -9.391 6.580 1.00 97.62 105 ALA A CA 1
ATOM 758 C C . ALA A 1 105 ? -8.493 -9.326 7.547 1.00 97.62 105 ALA A C 1
ATOM 760 O O . ALA A 1 105 ? -8.646 -8.971 8.718 1.00 97.62 105 ALA A O 1
ATOM 761 N N . SER A 1 106 ? -7.305 -9.645 7.046 1.00 96.06 106 SER A N 1
ATOM 762 C CA . SER A 1 106 ? -6.049 -9.448 7.764 1.00 96.06 106 SER A CA 1
ATOM 763 C C . SER A 1 106 ? -5.570 -7.999 7.610 1.00 96.06 106 SER A C 1
ATOM 765 O O . SER A 1 106 ? -5.726 -7.423 6.529 1.00 96.06 106 SER A O 1
ATOM 767 N N . PRO A 1 107 ? -4.889 -7.413 8.615 1.00 95.81 107 PRO A N 1
ATOM 768 C CA . PRO A 1 107 ? -4.122 -6.174 8.436 1.00 95.81 107 PRO A CA 1
ATOM 769 C C . PRO A 1 107 ? -3.204 -6.212 7.206 1.00 95.81 107 PRO A C 1
ATOM 771 O O . PRO A 1 107 ? -3.056 -5.222 6.489 1.00 95.81 107 PRO A O 1
ATOM 774 N N . LEU A 1 108 ? -2.642 -7.390 6.917 1.00 93.94 108 LEU A N 1
ATOM 775 C CA . LEU A 1 108 ? -1.726 -7.639 5.808 1.00 93.94 108 LEU A CA 1
ATOM 776 C C . LEU A 1 108 ? -2.430 -7.795 4.451 1.00 93.94 108 LEU A C 1
ATOM 778 O O . LEU A 1 108 ? -1.749 -8.010 3.448 1.00 93.94 108 LEU A O 1
ATOM 782 N N . ASP A 1 109 ? -3.747 -7.618 4.364 1.00 95.56 109 ASP A N 1
ATOM 783 C CA . ASP A 1 109 ? -4.455 -7.481 3.082 1.00 95.56 109 ASP A CA 1
ATOM 784 C C . ASP A 1 109 ? -4.428 -6.037 2.542 1.00 95.56 109 ASP A C 1
ATOM 786 O O . ASP A 1 109 ? -4.868 -5.769 1.420 1.00 95.56 109 ASP A O 1
ATOM 790 N N . PHE A 1 110 ? -3.881 -5.104 3.326 1.00 96.50 110 PHE A N 1
ATOM 791 C CA . PHE A 1 110 ? -3.865 -3.672 3.050 1.00 96.50 110 PHE A CA 1
ATOM 792 C C . PHE A 1 110 ? -2.436 -3.126 3.007 1.00 96.50 110 PHE A C 1
ATOM 794 O O . PHE A 1 110 ? -1.563 -3.559 3.760 1.00 96.50 110 PHE A O 1
ATOM 801 N N . ARG A 1 111 ? -2.169 -2.172 2.114 1.00 95.88 111 ARG A N 1
ATOM 802 C CA . ARG A 1 111 ? -0.867 -1.508 1.962 1.00 95.88 111 ARG A CA 1
ATOM 803 C C . ARG A 1 111 ? -1.057 -0.010 2.134 1.00 95.88 111 ARG A C 1
ATOM 805 O O . ARG A 1 111 ? -1.812 0.595 1.380 1.00 95.88 111 ARG A O 1
ATOM 812 N N . TRP A 1 112 ? -0.377 0.580 3.104 1.00 95.56 112 TRP A N 1
ATOM 813 C CA . TRP A 1 112 ? -0.406 2.017 3.349 1.00 95.56 112 TRP A CA 1
ATOM 814 C C . TRP A 1 112 ? 0.851 2.653 2.774 1.00 95.56 112 TRP A C 1
ATOM 816 O O . TRP A 1 112 ? 1.949 2.190 3.060 1.00 95.56 112 TRP A O 1
ATOM 826 N N . PHE A 1 113 ? 0.710 3.717 1.993 1.00 95.31 113 PHE A N 1
ATOM 827 C CA . PHE A 1 113 ? 1.837 4.458 1.430 1.00 95.31 113 PHE A CA 1
ATOM 828 C C . PHE A 1 113 ? 1.826 5.899 1.932 1.00 95.31 113 PHE A C 1
ATOM 830 O O . PHE A 1 113 ? 0.817 6.593 1.800 1.00 95.31 113 PHE A O 1
ATOM 837 N N . ILE A 1 114 ? 2.946 6.347 2.498 1.00 95.81 114 ILE A N 1
ATOM 838 C CA . ILE A 1 114 ? 3.161 7.746 2.883 1.00 95.81 114 ILE A CA 1
ATOM 839 C C . ILE A 1 114 ? 3.901 8.453 1.750 1.00 95.81 114 ILE A C 1
ATOM 841 O O . ILE A 1 114 ? 5.013 8.056 1.386 1.00 95.81 114 ILE A O 1
ATOM 845 N N . GLY A 1 115 ? 3.284 9.509 1.223 1.00 95.94 115 GLY A N 1
ATOM 846 C CA . GLY A 1 115 ? 3.759 10.236 0.051 1.00 95.94 115 GLY A CA 1
ATOM 847 C C . GLY A 1 115 ? 3.667 9.438 -1.249 1.00 95.94 115 GLY A C 1
ATOM 848 O O . GLY A 1 115 ? 3.088 8.350 -1.302 1.00 95.94 115 GLY A O 1
ATOM 849 N N . ARG A 1 116 ? 4.205 10.017 -2.322 1.00 94.56 116 ARG A N 1
ATOM 850 C CA . ARG A 1 116 ? 4.133 9.480 -3.689 1.00 94.56 116 ARG A CA 1
ATOM 851 C C . ARG A 1 116 ? 5.233 10.058 -4.580 1.00 94.56 116 ARG A C 1
ATOM 853 O O . ARG A 1 116 ? 5.996 10.920 -4.153 1.00 94.56 116 ARG A O 1
ATOM 860 N N . HIS A 1 117 ? 5.298 9.565 -5.812 1.00 92.56 117 HIS A N 1
ATOM 861 C CA . HIS A 1 117 ? 6.053 10.177 -6.902 1.00 92.56 117 HIS A CA 1
ATOM 862 C C . HIS A 1 117 ? 5.073 10.808 -7.897 1.00 92.56 117 HIS A C 1
ATOM 864 O O . HIS A 1 117 ? 4.300 10.080 -8.521 1.00 92.56 117 HIS A O 1
ATOM 870 N N . ASP A 1 118 ? 5.115 12.131 -8.070 1.00 87.62 118 ASP A N 1
ATOM 871 C CA . ASP A 1 118 ? 4.165 12.840 -8.950 1.00 87.62 118 ASP A CA 1
ATOM 872 C C . ASP A 1 118 ? 4.679 13.033 -10.393 1.00 87.62 118 ASP A C 1
ATOM 874 O O . ASP A 1 118 ? 3.886 13.217 -11.316 1.00 87.62 118 ASP A O 1
ATOM 878 N N . ALA A 1 119 ? 5.995 12.960 -10.618 1.00 84.94 119 ALA A N 1
ATOM 879 C CA . ALA A 1 119 ? 6.626 13.305 -11.899 1.00 84.94 119 ALA A CA 1
ATOM 880 C C . ALA A 1 119 ? 7.502 12.174 -12.469 1.00 84.94 119 ALA A C 1
ATOM 882 O O . ALA A 1 119 ? 8.682 12.369 -12.762 1.00 84.94 119 ALA A O 1
ATOM 883 N N . LEU A 1 120 ? 6.929 10.978 -12.629 1.00 87.12 120 LEU A N 1
ATOM 884 C CA . LEU A 1 120 ? 7.602 9.868 -13.310 1.00 87.12 120 LEU A CA 1
ATOM 885 C C . LEU A 1 120 ? 7.454 10.004 -14.830 1.00 87.12 120 LEU A C 1
ATOM 887 O O . LEU A 1 120 ? 6.345 10.166 -15.338 1.00 87.12 120 LEU A O 1
ATOM 891 N N . SER A 1 121 ? 8.566 9.902 -15.558 1.00 87.38 121 SER A N 1
ATOM 892 C CA . SER A 1 121 ? 8.575 9.907 -17.022 1.00 87.38 121 SER A CA 1
ATOM 893 C C . SER A 1 121 ? 9.371 8.730 -17.561 1.00 87.38 121 SER A C 1
ATOM 895 O O . SER A 1 121 ? 10.432 8.405 -17.045 1.00 87.38 121 SER A O 1
ATOM 897 N N . THR A 1 122 ? 8.873 8.120 -18.633 1.00 89.81 122 THR A N 1
ATOM 898 C CA . THR A 1 122 ? 9.590 7.088 -19.395 1.00 89.81 122 THR A CA 1
ATOM 899 C C . THR A 1 122 ? 10.355 7.668 -20.589 1.00 89.81 122 THR A C 1
ATOM 901 O O . THR A 1 122 ? 11.023 6.935 -21.314 1.00 89.81 122 THR A O 1
ATOM 904 N N . SER A 1 123 ? 10.263 8.983 -20.826 1.00 89.06 123 SER A N 1
ATOM 905 C CA . SER A 1 123 ? 10.825 9.633 -22.018 1.00 89.06 123 SER A CA 1
ATOM 906 C C . SER A 1 123 ? 12.351 9.690 -22.040 1.00 89.06 123 SER A C 1
ATOM 908 O O . SER A 1 123 ? 12.942 9.768 -23.111 1.00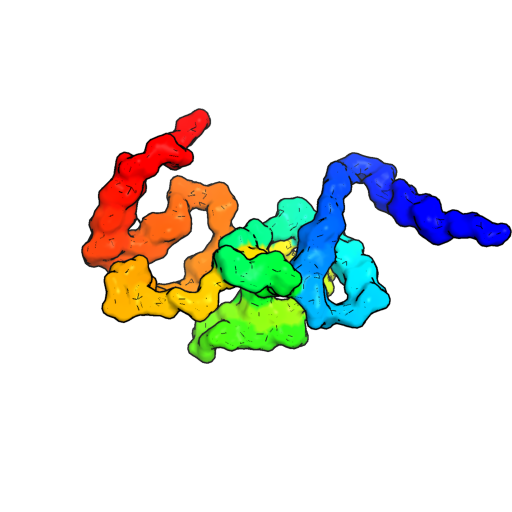 89.06 123 SER A O 1
ATOM 910 N N . ASP A 1 124 ? 12.984 9.705 -20.870 1.00 87.00 124 ASP A N 1
ATOM 911 C CA . ASP A 1 124 ? 14.436 9.802 -20.687 1.00 87.00 124 ASP A CA 1
ATOM 912 C C . ASP A 1 124 ? 15.094 8.443 -20.392 1.00 87.00 124 ASP A C 1
ATOM 914 O O . ASP A 1 124 ? 16.280 8.391 -20.077 1.00 87.00 124 ASP A O 1
ATOM 918 N N . ALA A 1 125 ? 14.331 7.348 -20.508 1.00 80.44 125 ALA A N 1
ATOM 919 C CA . ALA A 1 125 ? 14.744 5.981 -20.186 1.00 80.44 125 ALA A CA 1
ATOM 920 C C . ALA A 1 125 ? 15.214 5.763 -18.731 1.00 80.44 125 ALA A C 1
ATOM 922 O O . ALA A 1 125 ? 15.735 4.692 -18.422 1.00 80.44 125 ALA A O 1
ATOM 923 N N . ALA A 1 126 ? 14.989 6.720 -17.822 1.00 85.12 126 ALA A N 1
ATOM 924 C CA . ALA A 1 126 ? 15.252 6.526 -16.396 1.00 85.12 126 ALA A CA 1
ATOM 925 C C . ALA A 1 126 ? 14.215 5.595 -15.743 1.00 85.12 126 ALA A C 1
ATOM 927 O O . ALA A 1 126 ? 14.520 4.913 -14.766 1.00 85.12 126 ALA A O 1
ATOM 928 N N . TRP A 1 127 ? 13.001 5.538 -16.303 1.00 87.88 127 TRP A N 1
ATOM 929 C CA . TRP A 1 127 ? 11.916 4.670 -15.849 1.00 87.88 127 TRP A CA 1
ATOM 930 C C . TRP A 1 127 ? 11.412 3.762 -16.967 1.00 87.88 127 TRP A C 1
ATOM 932 O O . TRP A 1 127 ? 11.225 4.193 -18.106 1.00 87.88 127 TRP A O 1
ATOM 942 N N . ALA A 1 128 ? 11.107 2.515 -16.610 1.00 86.62 128 ALA A N 1
ATOM 943 C CA . ALA A 1 128 ? 10.448 1.552 -17.482 1.00 86.62 128 ALA A CA 1
ATOM 944 C C . ALA A 1 128 ? 9.031 1.262 -16.972 1.00 86.62 128 ALA A C 1
ATOM 946 O O . ALA A 1 128 ? 8.833 0.923 -15.805 1.00 86.62 128 ALA A O 1
ATOM 947 N N . SER A 1 129 ? 8.034 1.373 -17.851 1.00 88.56 129 SER A N 1
ATOM 948 C CA . SER A 1 129 ? 6.667 0.960 -17.536 1.00 88.56 129 SER A CA 1
ATOM 949 C C . SER A 1 129 ? 6.503 -0.537 -17.774 1.00 88.56 129 SER A C 1
ATOM 951 O O . SER A 1 129 ? 6.700 -1.007 -18.896 1.00 88.56 129 SER A O 1
ATOM 953 N N . VAL A 1 130 ? 6.077 -1.267 -16.747 1.00 87.62 130 VAL A N 1
ATOM 954 C CA . VAL A 1 130 ? 5.794 -2.703 -16.828 1.00 87.62 130 VAL A CA 1
ATOM 955 C C . VAL A 1 130 ? 4.359 -2.973 -16.392 1.00 87.62 130 VAL A C 1
ATOM 957 O O . VAL A 1 130 ? 3.857 -2.369 -15.442 1.00 87.62 130 VAL A O 1
ATOM 960 N N . ALA A 1 131 ? 3.670 -3.869 -17.099 1.00 86.81 131 ALA A N 1
ATOM 961 C CA . ALA A 1 131 ? 2.346 -4.306 -16.681 1.00 86.81 131 ALA A CA 1
ATOM 962 C C . ALA A 1 131 ? 2.476 -5.123 -15.389 1.00 86.81 131 ALA A C 1
ATOM 964 O O . ALA A 1 131 ? 3.218 -6.102 -15.341 1.00 86.81 131 ALA A O 1
ATOM 965 N N . CYS A 1 132 ? 1.754 -4.725 -14.343 1.00 84.06 132 CYS A N 1
ATOM 966 C CA . CYS A 1 132 ? 1.845 -5.367 -13.039 1.00 84.06 132 CYS A CA 1
ATOM 967 C C . CYS A 1 132 ? 0.592 -6.198 -12.751 1.00 84.06 132 CYS A C 1
ATOM 969 O O . CYS A 1 132 ? -0.533 -5.698 -12.806 1.00 84.06 132 CYS A O 1
ATOM 971 N N . ALA A 1 133 ? 0.785 -7.476 -12.425 1.00 88.38 133 ALA A N 1
ATOM 972 C CA . ALA A 1 133 ? -0.293 -8.330 -11.947 1.00 88.38 133 ALA A CA 1
ATOM 973 C C . ALA A 1 133 ? -0.688 -7.949 -10.512 1.00 88.38 133 ALA A C 1
ATOM 975 O O . ALA A 1 133 ? 0.164 -7.627 -9.683 1.00 88.38 133 ALA A O 1
ATOM 976 N N . ARG A 1 134 ? -1.977 -8.074 -10.175 1.00 91.81 134 ARG A N 1
ATOM 977 C CA . ARG A 1 134 ? -2.494 -7.782 -8.825 1.00 91.81 134 ARG A CA 1
ATOM 978 C C . ARG A 1 134 ? -1.752 -8.533 -7.714 1.00 91.81 134 ARG A C 1
ATOM 980 O O . ARG A 1 134 ? -1.514 -7.959 -6.657 1.00 91.81 134 ARG A O 1
ATOM 987 N N . SER A 1 135 ? -1.384 -9.793 -7.946 1.00 89.81 135 SER A N 1
ATOM 988 C CA . SER A 1 135 ? -0.636 -10.608 -6.979 1.00 89.81 135 SER A CA 1
ATOM 989 C C . SER A 1 135 ? 0.743 -10.035 -6.651 1.00 89.81 135 SER A C 1
ATOM 991 O O . SER A 1 135 ? 1.226 -10.231 -5.541 1.00 89.81 135 SER A O 1
ATOM 993 N N . LEU A 1 136 ? 1.359 -9.324 -7.597 1.00 89.25 136 LEU A N 1
ATOM 994 C CA . LEU A 1 136 ? 2.656 -8.681 -7.425 1.00 89.25 136 LEU A CA 1
ATOM 995 C C . LEU A 1 136 ? 2.495 -7.297 -6.784 1.00 89.25 136 LEU A C 1
ATOM 997 O O . LEU A 1 136 ? 3.174 -6.994 -5.810 1.00 89.25 136 LEU A O 1
ATOM 1001 N N . ALA A 1 137 ? 1.529 -6.502 -7.258 1.00 89.38 137 ALA A N 1
ATOM 1002 C CA . ALA A 1 137 ? 1.235 -5.168 -6.727 1.00 89.38 137 ALA A CA 1
ATOM 1003 C C . ALA A 1 137 ? 0.803 -5.174 -5.249 1.00 89.38 137 ALA A C 1
ATOM 1005 O O . ALA A 1 137 ? 1.100 -4.238 -4.514 1.00 89.38 137 ALA A O 1
ATOM 1006 N N . LEU A 1 138 ? 0.093 -6.220 -4.812 1.00 92.00 138 LEU A N 1
ATOM 1007 C CA . LEU A 1 138 ? -0.373 -6.369 -3.430 1.00 92.00 138 LEU A CA 1
ATOM 1008 C C . LEU A 1 138 ? 0.533 -7.276 -2.584 1.00 92.00 138 LEU A C 1
ATOM 1010 O O . LEU A 1 138 ? 0.188 -7.600 -1.445 1.00 92.00 138 LEU A O 1
ATOM 1014 N N . LYS A 1 139 ? 1.689 -7.707 -3.104 1.00 89.75 139 LYS A N 1
ATOM 1015 C CA . LYS A 1 139 ? 2.604 -8.584 -2.369 1.00 89.75 139 LYS A CA 1
ATOM 1016 C C . LYS A 1 139 ? 3.124 -7.878 -1.114 1.00 89.75 139 LYS A C 1
ATOM 1018 O O . LYS A 1 139 ? 3.404 -6.683 -1.128 1.00 89.75 139 LYS A O 1
ATOM 1023 N N . GLN A 1 140 ? 3.228 -8.603 -0.004 1.00 83.75 140 GLN A N 1
ATOM 1024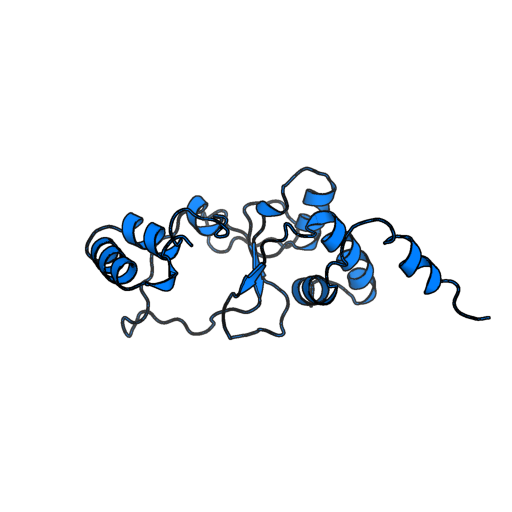 C CA . GLN A 1 140 ? 3.899 -8.086 1.187 1.00 83.75 140 GLN A CA 1
ATOM 1025 C C . GLN A 1 140 ? 5.410 -8.116 0.947 1.00 83.75 140 GLN A C 1
ATOM 1027 O O . GLN A 1 140 ? 5.979 -9.181 0.730 1.00 83.75 140 GLN A O 1
ATOM 1032 N N . CYS A 1 141 ? 6.055 -6.951 0.992 1.00 79.44 141 CYS A N 1
ATOM 1033 C CA . CYS A 1 141 ? 7.488 -6.835 0.695 1.00 79.44 141 CYS A CA 1
ATOM 1034 C C . CYS A 1 141 ? 8.405 -7.077 1.905 1.00 79.44 141 CYS A C 1
ATOM 1036 O O . CYS A 1 141 ? 9.621 -7.145 1.747 1.00 79.44 141 CYS A O 1
ATOM 1038 N N . LEU A 1 142 ? 7.842 -7.176 3.112 1.00 73.50 142 LEU A N 1
ATOM 1039 C CA . LEU A 1 142 ? 8.605 -7.399 4.339 1.00 73.50 142 LEU A CA 1
ATOM 1040 C C . LEU A 1 142 ? 8.972 -8.882 4.455 1.00 73.50 142 LEU A C 1
ATOM 1042 O O . LEU A 1 142 ? 8.083 -9.730 4.487 1.00 73.50 142 LEU A O 1
ATOM 1046 N N . GLY A 1 143 ? 10.272 -9.181 4.526 1.00 74.19 143 GLY A N 1
ATOM 1047 C CA . GLY A 1 143 ? 10.778 -10.549 4.684 1.00 74.19 143 GLY A CA 1
ATOM 1048 C C . GLY A 1 143 ? 10.730 -11.402 3.413 1.00 74.19 143 GLY A C 1
ATOM 1049 O O . GLY A 1 143 ? 10.709 -12.628 3.507 1.00 74.19 143 GLY A O 1
ATOM 1050 N N . LEU A 1 144 ? 10.689 -10.785 2.226 1.00 80.50 144 LEU A N 1
ATOM 1051 C CA . LEU A 1 144 ? 10.791 -11.541 0.978 1.00 80.50 144 LEU A CA 1
ATOM 1052 C C . LEU A 1 144 ? 12.165 -12.223 0.862 1.00 80.50 144 LEU A C 1
ATOM 1054 O O . LEU A 1 144 ? 13.173 -11.617 1.224 1.00 80.50 144 LEU A O 1
ATOM 1058 N N . PRO A 1 145 ? 12.231 -13.444 0.296 1.00 82.25 145 PRO A N 1
ATOM 1059 C CA . PRO A 1 145 ? 13.495 -14.160 0.102 1.00 82.25 145 PRO A CA 1
ATOM 1060 C C . PRO A 1 145 ? 14.434 -13.446 -0.877 1.00 82.25 145 PRO A C 1
ATOM 1062 O O . PRO A 1 145 ? 15.632 -13.701 -0.883 1.00 82.25 145 PRO A O 1
ATOM 1065 N N . LYS A 1 146 ? 13.881 -12.566 -1.715 1.00 86.81 146 LYS A N 1
ATOM 1066 C CA . LYS A 1 146 ? 14.615 -11.684 -2.613 1.00 86.81 146 LYS A CA 1
ATOM 1067 C C . LYS A 1 146 ? 13.883 -10.350 -2.745 1.00 86.81 146 LYS A C 1
ATOM 1069 O O . LYS A 1 146 ? 12.664 -10.315 -2.548 1.00 86.81 146 LYS A O 1
ATOM 1074 N N . PRO A 1 147 ? 14.581 -9.256 -3.079 1.00 88.62 147 PRO A N 1
ATOM 1075 C CA . PRO A 1 147 ? 13.941 -7.960 -3.244 1.00 88.62 147 PRO A CA 1
ATOM 1076 C C . PRO A 1 147 ? 12.827 -7.991 -4.299 1.00 88.62 147 PRO A C 1
ATOM 1078 O O . PRO A 1 147 ? 12.981 -8.606 -5.355 1.00 88.62 147 PRO A O 1
ATOM 1081 N N . LEU A 1 148 ? 11.725 -7.275 -4.047 1.00 88.50 148 LEU A N 1
ATOM 1082 C CA . LEU A 1 148 ? 10.583 -7.251 -4.971 1.00 88.50 148 LEU A CA 1
ATOM 1083 C C . LEU A 1 148 ? 10.973 -6.732 -6.363 1.00 88.50 148 LEU A C 1
ATOM 1085 O O . LEU A 1 148 ? 10.485 -7.249 -7.362 1.00 88.50 148 LEU A O 1
ATOM 1089 N N . TRP A 1 149 ? 11.861 -5.734 -6.439 1.00 89.50 149 TRP A N 1
ATOM 1090 C CA . TRP A 1 149 ? 12.323 -5.192 -7.720 1.00 89.50 149 TRP A CA 1
ATOM 1091 C C . TRP A 1 149 ? 12.983 -6.271 -8.586 1.00 89.50 149 TRP A C 1
ATOM 1093 O O . TRP A 1 149 ? 12.781 -6.285 -9.796 1.00 89.50 149 TRP A O 1
ATOM 1103 N N . HIS A 1 150 ? 13.711 -7.205 -7.971 1.00 91.62 150 HIS A N 1
ATOM 1104 C CA . HIS A 1 150 ? 14.386 -8.272 -8.695 1.00 91.62 150 HIS A CA 1
ATOM 1105 C C . HIS A 1 150 ? 13.373 -9.276 -9.255 1.00 91.62 150 HIS A C 1
ATOM 1107 O O . HIS A 1 150 ? 13.380 -9.564 -10.447 1.00 91.62 150 HIS A O 1
ATOM 1113 N N . GLU A 1 151 ? 12.401 -9.686 -8.436 1.00 90.69 151 GLU A N 1
ATOM 1114 C CA . GLU A 1 151 ? 11.292 -10.538 -8.882 1.00 90.69 151 GLU A CA 1
ATOM 1115 C C . GLU A 1 151 ? 10.469 -9.905 -10.017 1.00 90.69 151 GLU A C 1
ATOM 1117 O O . GLU A 1 151 ? 10.101 -10.585 -10.973 1.00 90.69 151 GLU A O 1
ATOM 1122 N N . VAL A 1 152 ? 10.192 -8.598 -9.945 1.00 91.56 152 VAL A N 1
ATOM 1123 C CA . VAL A 1 152 ? 9.474 -7.870 -11.005 1.00 91.56 152 VAL A CA 1
ATOM 1124 C C . VAL A 1 152 ? 10.251 -7.921 -12.322 1.00 91.56 152 VAL A C 1
ATOM 1126 O O . VAL A 1 152 ? 9.667 -8.216 -13.365 1.00 91.56 152 VAL A O 1
ATOM 1129 N N . LEU A 1 153 ? 11.555 -7.635 -12.293 1.00 92.31 153 LEU A N 1
ATOM 1130 C CA . LEU A 1 153 ? 12.378 -7.575 -13.503 1.00 92.31 153 LEU A CA 1
ATOM 1131 C C . LEU A 1 153 ? 12.619 -8.958 -14.120 1.00 92.31 153 LEU A C 1
ATOM 1133 O O . LEU A 1 153 ? 12.564 -9.091 -15.342 1.00 92.31 153 LEU A O 1
ATOM 1137 N N . GLU A 1 154 ? 12.807 -9.998 -13.309 1.00 92.44 154 GLU A N 1
ATOM 1138 C CA . GLU A 1 154 ? 12.864 -11.381 -13.796 1.00 92.44 154 GLU A CA 1
ATOM 1139 C C . GLU A 1 154 ? 11.566 -11.802 -14.494 1.00 92.44 154 GLU A C 1
ATOM 1141 O O . GLU A 1 154 ? 11.617 -12.407 -15.565 1.00 92.44 154 GLU A O 1
ATOM 1146 N N . LEU A 1 155 ? 10.401 -11.468 -13.921 1.00 92.00 155 LEU A N 1
ATOM 1147 C CA . LEU A 1 155 ? 9.097 -11.773 -14.521 1.00 92.00 155 LEU A CA 1
ATOM 1148 C C . LEU A 1 155 ? 8.897 -11.063 -15.864 1.00 92.00 155 LEU A C 1
ATOM 1150 O O . LEU A 1 155 ? 8.196 -11.584 -16.731 1.00 92.00 155 LEU A O 1
ATOM 1154 N N . CYS A 1 156 ? 9.515 -9.894 -16.051 1.00 91.88 156 CYS A N 1
ATOM 1155 C CA . CYS A 1 156 ? 9.516 -9.206 -17.340 1.00 91.88 156 CYS A CA 1
ATOM 1156 C C . CYS A 1 156 ? 10.378 -9.928 -18.390 1.00 91.88 156 CYS A C 1
ATOM 1158 O O . CYS A 1 156 ? 10.116 -9.800 -19.587 1.00 91.88 156 CYS A O 1
ATOM 1160 N N . GLY A 1 157 ? 11.378 -10.703 -17.960 1.00 92.06 157 GLY A N 1
ATOM 1161 C CA . GLY A 1 157 ? 12.278 -11.444 -18.837 1.00 92.06 157 GLY A CA 1
ATOM 1162 C C . GLY A 1 157 ? 13.195 -10.550 -19.680 1.00 92.06 157 GLY A C 1
ATOM 1163 O O . GLY A 1 157 ? 13.340 -9.348 -19.446 1.00 92.06 157 GLY A O 1
ATOM 1164 N N . GLY A 1 158 ? 13.837 -11.159 -20.681 1.00 93.19 158 GLY A N 1
ATOM 1165 C CA . GLY A 1 158 ? 14.681 -10.455 -21.649 1.00 93.19 158 GLY A CA 1
ATOM 1166 C C . GLY A 1 158 ? 15.833 -9.685 -20.999 1.00 93.19 158 GLY A C 1
ATOM 1167 O O . GLY A 1 158 ? 16.488 -10.180 -20.084 1.00 93.19 158 GLY A O 1
ATOM 1168 N N . GLU A 1 159 ? 16.077 -8.466 -21.479 1.00 91.81 159 GLU A N 1
ATOM 1169 C CA . GLU A 1 159 ? 17.136 -7.603 -20.948 1.00 91.81 159 GLU A CA 1
ATOM 1170 C C . GLU A 1 159 ? 16.896 -7.237 -19.480 1.00 91.81 159 GLU A C 1
ATOM 1172 O O . GLU A 1 159 ? 17.845 -7.232 -18.704 1.00 91.81 159 GLU A O 1
ATOM 1177 N N . LEU A 1 160 ? 15.646 -6.990 -19.067 1.00 90.69 160 LEU A N 1
ATOM 1178 C CA . LEU A 1 160 ? 15.321 -6.590 -17.692 1.00 90.69 160 LEU A CA 1
ATOM 1179 C C . LEU A 1 160 ? 15.726 -7.656 -16.668 1.00 90.69 160 LEU A C 1
ATOM 1181 O O . LEU A 1 160 ? 16.286 -7.313 -15.629 1.00 90.69 160 LEU A O 1
ATOM 1185 N N . ALA A 1 161 ? 15.529 -8.937 -16.986 1.00 93.25 161 ALA A N 1
ATOM 1186 C CA . ALA A 1 161 ? 16.003 -10.032 -16.142 1.00 93.25 161 ALA A CA 1
ATOM 1187 C C . ALA A 1 161 ? 17.540 -10.042 -16.021 1.00 93.25 161 ALA A C 1
ATOM 1189 O O . ALA A 1 161 ? 18.068 -10.207 -14.927 1.00 93.25 161 ALA A O 1
ATOM 1190 N N . ILE A 1 162 ? 18.264 -9.786 -17.118 1.00 93.25 162 ILE A N 1
ATOM 1191 C CA . ILE A 1 162 ? 19.738 -9.719 -17.117 1.00 93.25 162 ILE A CA 1
ATOM 1192 C C . ILE A 1 162 ? 20.232 -8.537 -16.274 1.00 93.25 162 ILE A C 1
ATOM 1194 O O . ILE A 1 162 ? 21.121 -8.703 -15.440 1.00 93.25 162 ILE A O 1
ATOM 1198 N N . TRP A 1 163 ? 19.644 -7.352 -16.462 1.00 91.12 163 TRP A N 1
ATOM 1199 C CA . TRP A 1 163 ? 19.942 -6.169 -15.648 1.00 91.12 163 TRP A CA 1
ATOM 1200 C C . TRP A 1 163 ? 19.724 -6.445 -14.166 1.00 91.12 163 TRP A C 1
ATOM 1202 O O . TRP A 1 163 ? 20.518 -6.023 -13.329 1.00 91.12 163 TRP A O 1
ATOM 1212 N N . SER A 1 164 ? 18.668 -7.191 -13.854 1.00 92.62 164 SER A N 1
ATOM 1213 C CA . SER A 1 164 ? 18.321 -7.530 -12.488 1.00 92.62 164 SER A CA 1
ATOM 1214 C C . SER A 1 164 ? 19.386 -8.372 -11.784 1.00 92.62 164 SER A C 1
ATOM 1216 O O . SER A 1 164 ? 19.750 -8.062 -10.654 1.00 92.62 164 SER A O 1
ATOM 1218 N N . GLU A 1 165 ? 19.923 -9.387 -12.462 1.00 93.19 165 GLU A N 1
ATOM 1219 C CA . GLU A 1 165 ? 21.016 -10.231 -11.955 1.00 93.19 165 GLU A CA 1
ATOM 1220 C C . GLU A 1 165 ? 22.307 -9.432 -11.725 1.00 93.19 165 GLU A C 1
ATOM 1222 O O . GLU A 1 165 ? 22.985 -9.573 -10.702 1.00 93.19 165 GLU A O 1
ATOM 1227 N N . ILE A 1 166 ? 22.638 -8.551 -12.674 1.00 92.12 166 ILE A N 1
ATOM 1228 C CA . ILE A 1 166 ? 23.826 -7.694 -12.596 1.00 92.12 166 ILE A CA 1
ATOM 1229 C C . ILE A 1 166 ? 23.728 -6.737 -11.404 1.00 92.12 166 ILE A C 1
ATOM 1231 O O . ILE A 1 166 ? 24.709 -6.562 -10.680 1.00 92.12 166 ILE A O 1
ATOM 1235 N N . GLU A 1 167 ? 22.566 -6.119 -11.192 1.00 90.44 167 GLU A N 1
ATOM 1236 C CA . GLU A 1 167 ? 22.328 -5.225 -10.056 1.00 90.44 167 GLU A CA 1
ATOM 1237 C C . GLU A 1 167 ? 22.333 -5.995 -8.731 1.00 90.44 167 GLU A C 1
ATOM 1239 O O . GLU A 1 167 ? 22.932 -5.545 -7.756 1.00 90.44 167 GLU A O 1
ATOM 1244 N N . LEU A 1 168 ? 21.731 -7.189 -8.691 1.00 89.38 168 LEU A N 1
ATOM 1245 C CA . LEU A 1 168 ? 21.692 -8.007 -7.480 1.00 89.38 168 LEU A CA 1
ATOM 1246 C C . LEU A 1 168 ? 23.102 -8.417 -7.038 1.00 89.38 168 LEU A C 1
ATOM 1248 O O . LEU A 1 168 ? 23.404 -8.391 -5.851 1.00 89.38 168 LEU A O 1
ATOM 1252 N N . THR A 1 169 ? 23.990 -8.712 -7.989 1.00 87.50 169 THR A N 1
ATOM 1253 C CA . THR A 1 169 ? 25.394 -9.065 -7.713 1.00 87.50 169 THR A CA 1
ATOM 1254 C C . THR A 1 169 ? 26.193 -7.901 -7.110 1.00 87.50 169 THR A C 1
ATOM 1256 O O . THR A 1 169 ? 27.176 -8.117 -6.406 1.00 87.50 169 THR A O 1
ATOM 1259 N N . GLN A 1 170 ? 25.795 -6.655 -7.378 1.00 86.88 170 GLN A N 1
ATOM 1260 C CA . GLN A 1 170 ? 26.474 -5.460 -6.860 1.00 86.88 170 GLN A CA 1
ATOM 1261 C C . GLN A 1 170 ? 26.039 -5.090 -5.435 1.00 86.88 170 GLN A C 1
ATOM 1263 O O . GLN A 1 170 ? 26.702 -4.285 -4.776 1.00 86.88 170 GLN A O 1
ATOM 1268 N N . ARG A 1 171 ? 24.939 -5.670 -4.949 1.00 80.25 171 ARG A N 1
ATOM 1269 C CA . ARG A 1 171 ? 24.343 -5.379 -3.643 1.00 80.25 171 ARG A CA 1
ATOM 1270 C C . ARG A 1 171 ? 25.036 -6.163 -2.533 1.00 80.25 171 ARG A C 1
ATOM 1272 O O . ARG A 1 171 ? 24.752 -7.333 -2.307 1.00 80.25 171 ARG A O 1
ATOM 1279 N N . THR A 1 172 ? 25.919 -5.498 -1.794 1.00 71.75 172 THR A N 1
ATOM 1280 C CA . THR A 1 172 ? 26.563 -6.062 -0.593 1.00 71.75 172 THR A CA 1
ATOM 1281 C C . THR A 1 172 ? 25.701 -5.939 0.668 1.00 71.75 172 THR A C 1
ATOM 1283 O O . THR A 1 172 ? 25.992 -6.566 1.681 1.00 71.75 172 THR A O 1
ATOM 1286 N N . ASP A 1 173 ? 24.625 -5.151 0.610 1.00 74.25 173 ASP A N 1
ATOM 1287 C CA . ASP A 1 173 ? 23.638 -4.917 1.671 1.00 74.25 173 ASP A CA 1
ATOM 1288 C C . ASP A 1 173 ? 22.611 -6.052 1.828 1.00 74.25 173 ASP A C 1
ATOM 1290 O O . ASP A 1 173 ? 21.805 -6.021 2.756 1.00 74.25 173 ASP A O 1
ATOM 1294 N N . LEU A 1 174 ? 22.631 -7.043 0.931 1.00 66.88 174 LEU A N 1
ATOM 1295 C CA . LEU A 1 174 ? 21.685 -8.164 0.897 1.00 66.88 174 LEU A CA 1
ATOM 1296 C C . LEU A 1 174 ? 22.293 -9.505 1.350 1.00 66.88 174 LEU A C 1
ATOM 1298 O O . LEU A 1 174 ? 21.595 -10.519 1.336 1.00 66.88 174 LEU A O 1
ATOM 1302 N N . GLU A 1 175 ? 23.566 -9.525 1.756 1.00 58.59 175 GLU A N 1
ATOM 1303 C CA . GLU A 1 175 ? 24.203 -10.708 2.348 1.00 58.59 175 GLU A CA 1
ATOM 1304 C C . GLU A 1 175 ? 23.492 -11.077 3.668 1.00 58.59 175 GLU A C 1
ATOM 1306 O O . GLU A 1 175 ? 23.280 -10.200 4.514 1.00 58.59 175 GLU A O 1
ATOM 1311 N N . PRO A 1 176 ? 23.100 -12.348 3.876 1.00 55.25 176 PRO A N 1
ATOM 1312 C CA . PRO A 1 176 ? 22.468 -12.756 5.121 1.00 55.25 176 PRO A CA 1
ATOM 1313 C C . PRO A 1 176 ? 23.470 -12.617 6.276 1.00 55.25 176 PRO A C 1
ATOM 1315 O O . PRO A 1 176 ? 24.541 -13.221 6.248 1.00 55.25 176 PRO A O 1
ATOM 1318 N N . SER A 1 177 ? 23.113 -11.810 7.279 1.00 49.50 177 SER A N 1
ATOM 1319 C CA . SER A 1 177 ? 23.858 -11.654 8.537 1.00 49.50 177 SER A CA 1
ATOM 1320 C C . SER A 1 177 ? 23.942 -12.946 9.340 1.00 49.50 177 SER A C 1
ATOM 1322 O O . SER A 1 177 ? 22.878 -13.605 9.439 1.00 49.50 177 SER A O 1
#

Sequence (177 aa):
CTNASAAAWARICTSDERLVDASVPELLLKGELSAVEAESMVVDFVRAFGRDAAVYYGGPDAQAEGGTLVHGFAELEGAQEIASGTRIYRGGAVGAIRKVLAGEASPLDFRWFIGRHDALSTSDAAWASVACARSLALKQCLGLPKPLWHEVLELCGGELAIWSEIELTQRTDLEPS

pLDDT: mean 84.42, std 17.32, range [34.38, 98.25]

Organism: Chrysotila carterae (NCBI:txid13221)

Secondary structure (DSSP, 8-state):
---SSHHHHHHHT-SS-----THHHHHHTTTTS-HHHHHHHHHHHHHHTGGG--EEE--SBTTTSPPEEEES-SSSTT-EESSTTS--EE--HHHHHHHHHTTSS-GGGEEEEESB-S---STTSS-------HHHHT---TT-SS-HHHHHHHHH-HHHHHHHHHHHHH-GGGS--

Foldseek 3Di:
DDDPPVVVVVPVPPDDDDDDPLVQLLQQCAPVDDPVVSVVVSVLCCVQCNPVQAEEAADDAQLSHHWKKKAQDPPQPQWDDPDPPLSITIDNSVSSSVCSVVVNDHSLRMHIYRGHDDDDDCPVVPDDDDDDHNCLVSDRQPPDPDGSCQVRQVVVDDVSNVVSVVVVVVDPVNPDD

Radius of gyration: 19.64 Å; 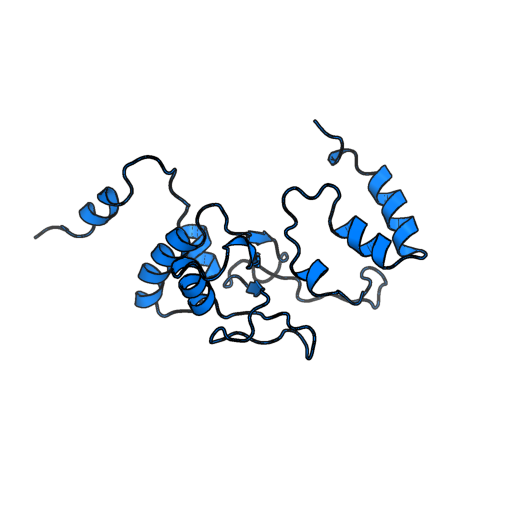chains: 1; bounding box: 44×35×61 Å